Protein AF-A0A556U9X9-F1 (afdb_monomer_lite)

Sequence (145 aa):
MEIEKVDNFYRILAYADTIDLNNLSPVEFATLYLVKYKYQNSHTANNIQLPHDELSLELMLEYINLTEANSPVDQEFVKNNQDLINLLSENKEDSLTLALSMGIEIFDLMNLFWQLKKMGLFDIRYDFTSESLHVTPTSKLKTID

Structure (mmCIF, N/CA/C/O backbone):
data_AF-A0A556U9X9-F1
#
_entry.id   AF-A0A556U9X9-F1
#
loop_
_atom_site.group_PDB
_atom_site.id
_atom_site.type_symbol
_atom_site.label_atom_id
_atom_site.label_alt_id
_atom_site.label_comp_id
_atom_site.label_asym_id
_atom_site.label_entity_id
_atom_site.label_seq_id
_atom_site.pdbx_PDB_ins_code
_atom_site.Cartn_x
_atom_site.Cartn_y
_atom_site.Cartn_z
_atom_site.occupancy
_atom_site.B_iso_or_equiv
_atom_site.auth_seq_id
_atom_site.auth_comp_id
_atom_site.auth_asym_id
_atom_site.auth_atom_id
_atom_site.pdbx_PDB_model_num
ATOM 1 N N . MET A 1 1 ? 28.736 -13.356 -20.320 1.00 43.84 1 MET A N 1
ATOM 2 C CA . MET A 1 1 ? 28.059 -14.196 -19.307 1.00 43.84 1 MET A CA 1
ATOM 3 C C . MET A 1 1 ? 27.021 -13.428 -18.478 1.00 43.84 1 MET A C 1
ATOM 5 O O . MET A 1 1 ? 26.073 -14.049 -18.025 1.00 43.84 1 MET A O 1
ATOM 9 N N . GLU A 1 2 ? 27.131 -12.104 -18.298 1.00 42.75 2 GLU A N 1
ATOM 10 C CA . GLU A 1 2 ? 26.057 -11.298 -17.673 1.00 42.75 2 GLU A CA 1
ATOM 11 C C . GLU A 1 2 ? 24.931 -10.935 -18.653 1.00 42.75 2 GLU A C 1
ATOM 13 O O . GLU A 1 2 ? 23.761 -11.026 -18.297 1.00 42.75 2 GLU A O 1
ATOM 18 N N . ILE A 1 3 ? 25.271 -10.643 -19.914 1.00 39.44 3 ILE A N 1
ATOM 19 C CA . ILE A 1 3 ? 24.299 -10.306 -20.969 1.00 39.44 3 ILE A CA 1
ATOM 20 C C . ILE A 1 3 ? 23.288 -11.446 -21.207 1.00 39.44 3 ILE A C 1
ATOM 22 O O . ILE A 1 3 ? 22.097 -11.182 -21.256 1.00 39.44 3 ILE A O 1
ATOM 26 N N . GLU A 1 4 ? 23.713 -12.715 -21.242 1.00 36.66 4 GLU A N 1
ATOM 27 C CA . GLU A 1 4 ? 22.802 -13.868 -21.418 1.00 36.66 4 GLU A CA 1
ATOM 28 C C . GLU A 1 4 ? 21.865 -14.114 -20.222 1.00 36.66 4 GLU A C 1
ATOM 30 O O . GLU A 1 4 ? 20.753 -14.607 -20.400 1.00 36.66 4 GLU A O 1
ATOM 35 N N . LYS A 1 5 ? 22.283 -13.781 -18.992 1.00 39.06 5 LYS A N 1
ATOM 36 C CA . LYS A 1 5 ? 21.422 -13.906 -17.801 1.00 39.06 5 LYS A CA 1
ATOM 37 C C . LYS A 1 5 ? 20.327 -12.848 -17.800 1.00 39.06 5 LYS A C 1
ATOM 39 O O . LYS A 1 5 ? 19.180 -13.149 -17.490 1.00 39.06 5 LYS A O 1
ATOM 44 N N . VAL A 1 6 ? 20.702 -11.631 -18.177 1.00 45.44 6 VAL A N 1
ATOM 45 C CA . VAL A 1 6 ? 19.798 -10.497 -18.346 1.00 45.44 6 VAL A CA 1
ATOM 46 C C . VAL A 1 6 ? 18.796 -10.790 -19.469 1.00 45.44 6 VAL A C 1
ATOM 48 O O . VAL A 1 6 ? 17.596 -10.628 -19.277 1.00 45.44 6 VAL A O 1
ATOM 51 N N . ASP A 1 7 ? 19.259 -11.342 -20.590 1.00 42.28 7 ASP A N 1
ATOM 52 C CA . ASP A 1 7 ? 18.409 -11.707 -21.727 1.00 42.28 7 ASP A CA 1
ATOM 53 C C . ASP A 1 7 ? 17.438 -12.860 -21.398 1.00 42.28 7 ASP A C 1
ATOM 55 O O . ASP A 1 7 ? 16.262 -12.813 -21.756 1.00 42.28 7 ASP A O 1
ATOM 59 N N . ASN A 1 8 ? 17.869 -13.862 -20.619 1.00 46.97 8 ASN A N 1
ATOM 60 C CA . ASN A 1 8 ? 16.976 -14.920 -20.128 1.00 46.97 8 ASN A CA 1
ATOM 61 C C . ASN A 1 8 ? 15.946 -14.412 -19.106 1.00 46.97 8 ASN A C 1
ATOM 63 O O . ASN A 1 8 ? 14.793 -14.832 -19.161 1.00 46.97 8 ASN A O 1
ATOM 67 N N . PHE A 1 9 ? 16.321 -13.489 -18.215 1.00 50.16 9 PHE A N 1
ATOM 68 C CA . PHE A 1 9 ? 15.387 -12.838 -17.290 1.00 50.16 9 PHE A CA 1
ATOM 69 C C . PHE A 1 9 ? 14.308 -12.050 -18.053 1.00 50.16 9 PHE A C 1
ATOM 71 O O . PHE A 1 9 ? 13.119 -12.215 -17.795 1.00 50.16 9 PHE A O 1
ATOM 78 N N . TYR A 1 10 ? 14.698 -11.278 -19.071 1.00 49.00 10 TYR A N 1
ATOM 79 C CA . TYR A 1 10 ? 13.757 -10.527 -19.905 1.00 49.00 10 TYR A CA 1
ATOM 80 C C . TYR A 1 10 ? 12.891 -11.417 -20.804 1.00 49.00 10 TYR A C 1
ATOM 82 O O . TYR A 1 10 ? 11.712 -11.122 -20.988 1.00 49.00 10 TYR A O 1
ATOM 90 N N . ARG A 1 11 ? 13.418 -12.541 -21.310 1.00 48.84 11 ARG A N 1
ATOM 91 C CA . ARG A 1 11 ? 12.613 -13.541 -22.035 1.00 48.84 11 ARG A CA 1
ATOM 92 C C . ARG A 1 11 ? 11.564 -14.191 -21.138 1.00 48.84 11 ARG A C 1
ATOM 94 O O . ARG A 1 11 ? 10.449 -14.381 -21.603 1.00 48.84 11 ARG A O 1
ATOM 101 N N . ILE A 1 12 ? 11.876 -14.478 -19.871 1.00 52.50 12 ILE A N 1
ATOM 102 C CA . ILE A 1 12 ? 10.892 -14.978 -18.891 1.00 52.50 12 ILE A CA 1
ATOM 103 C C . ILE A 1 12 ? 9.777 -13.944 -18.666 1.00 52.50 12 ILE A C 1
ATOM 105 O O . ILE A 1 12 ? 8.610 -14.311 -18.590 1.00 52.50 12 ILE A O 1
ATOM 109 N N . LEU A 1 13 ? 10.107 -12.652 -18.651 1.00 51.75 13 LEU A N 1
ATOM 110 C CA . LEU A 1 13 ? 9.126 -11.573 -18.491 1.00 51.75 13 LEU A CA 1
ATOM 111 C C . LEU A 1 13 ? 8.347 -11.244 -19.768 1.00 51.75 13 LEU A C 1
ATOM 113 O O . LEU A 1 13 ? 7.226 -10.756 -19.691 1.00 51.75 13 LEU A O 1
ATOM 117 N N . ALA A 1 14 ? 8.868 -11.579 -20.947 1.00 51.12 14 ALA A N 1
ATOM 118 C CA . ALA A 1 14 ? 8.087 -11.585 -22.183 1.00 51.12 14 ALA A CA 1
ATOM 119 C C . ALA A 1 14 ? 7.036 -12.717 -22.217 1.00 51.12 14 ALA A C 1
ATOM 121 O O . ALA A 1 14 ? 6.069 -12.608 -22.962 1.00 51.12 14 ALA A O 1
ATOM 122 N N . TYR A 1 15 ? 7.168 -13.756 -21.377 1.00 48.31 15 TYR A N 1
ATOM 123 C CA . TYR A 1 15 ? 6.102 -14.733 -21.103 1.00 48.31 15 TYR A CA 1
ATOM 124 C C . TYR A 1 15 ? 5.102 -14.254 -20.028 1.00 48.31 15 TYR A C 1
ATOM 126 O O . TYR A 1 15 ? 4.227 -15.022 -19.635 1.00 48.31 15 TYR A O 1
ATOM 134 N N . ALA A 1 16 ? 5.172 -12.993 -19.569 1.00 51.62 16 ALA A N 1
ATOM 135 C CA . ALA A 1 16 ? 4.252 -12.427 -18.572 1.00 51.62 16 ALA A CA 1
ATOM 136 C C . ALA A 1 16 ? 2.768 -12.443 -18.976 1.00 51.62 16 ALA A C 1
ATOM 138 O O . ALA A 1 16 ? 1.922 -12.209 -18.121 1.00 51.62 16 ALA A O 1
ATOM 139 N N . ASP A 1 17 ? 2.430 -12.792 -20.220 1.00 53.00 17 ASP A N 1
ATOM 140 C CA . ASP A 1 17 ? 1.048 -13.085 -20.621 1.00 53.00 17 ASP A CA 1
ATOM 141 C C . ASP A 1 17 ? 0.432 -14.258 -19.822 1.00 53.00 17 ASP A C 1
ATOM 143 O O . ASP A 1 17 ? -0.782 -14.452 -19.847 1.00 53.00 17 ASP A O 1
ATOM 147 N N . THR A 1 18 ? 1.246 -15.030 -19.086 1.00 59.53 18 THR A N 1
ATOM 148 C CA . THR A 1 18 ? 0.790 -16.067 -18.145 1.00 59.53 18 THR A CA 1
ATOM 149 C C . THR A 1 18 ? 0.832 -15.647 -16.671 1.00 59.53 18 THR A C 1
ATOM 151 O O . THR A 1 18 ? 0.432 -16.438 -15.818 1.00 59.53 18 THR A O 1
ATOM 154 N N . ILE A 1 19 ? 1.362 -14.464 -16.340 1.00 67.31 19 ILE A N 1
ATOM 155 C CA . ILE A 1 19 ? 1.431 -13.972 -14.957 1.00 67.31 19 ILE A CA 1
ATOM 156 C C . ILE A 1 19 ? 0.109 -13.279 -14.638 1.00 67.31 19 ILE A C 1
ATOM 158 O O . ILE A 1 19 ? -0.261 -12.298 -15.280 1.00 67.31 19 ILE A O 1
ATOM 162 N N . ASP A 1 20 ? -0.598 -13.776 -13.625 1.00 72.75 20 ASP A N 1
ATOM 163 C CA . ASP A 1 20 ? -1.783 -13.099 -13.108 1.00 72.75 20 ASP A CA 1
ATOM 164 C C . ASP A 1 20 ? -1.364 -11.828 -12.369 1.00 72.75 20 ASP A C 1
ATOM 166 O O . ASP A 1 20 ? -0.889 -11.867 -11.230 1.00 72.75 20 ASP A O 1
ATOM 170 N N . LEU A 1 21 ? -1.541 -10.693 -13.045 1.00 69.19 21 LEU A N 1
ATOM 171 C CA . LEU A 1 21 ? -1.139 -9.390 -12.535 1.00 69.19 21 LEU A CA 1
ATOM 172 C C . LEU A 1 21 ? -1.839 -9.034 -11.221 1.00 69.19 21 LEU A C 1
ATOM 174 O O . LEU A 1 21 ? -1.261 -8.286 -10.450 1.00 69.19 21 LEU A O 1
ATOM 178 N N . ASN A 1 22 ? -3.013 -9.605 -10.925 1.00 70.56 22 ASN A N 1
ATOM 179 C CA . ASN A 1 22 ? -3.771 -9.321 -9.698 1.00 70.56 22 ASN A CA 1
ATOM 180 C C . ASN A 1 22 ? -3.158 -9.945 -8.433 1.00 70.56 22 ASN A C 1
ATOM 182 O O . ASN A 1 22 ? -3.603 -9.676 -7.313 1.00 70.56 22 ASN A O 1
ATOM 186 N N . ASN A 1 23 ? -2.168 -10.823 -8.599 1.00 78.62 23 ASN A N 1
ATOM 187 C CA . ASN A 1 23 ? -1.495 -11.506 -7.499 1.00 78.62 23 ASN A CA 1
ATOM 188 C C . ASN A 1 23 ? -0.078 -10.996 -7.233 1.00 78.62 23 ASN A C 1
ATOM 190 O O . ASN A 1 23 ? 0.589 -11.522 -6.346 1.00 78.62 23 ASN A O 1
ATOM 194 N N . LEU A 1 24 ? 0.353 -9.958 -7.945 1.00 83.12 24 LEU A N 1
ATOM 195 C CA . LEU A 1 24 ? 1.631 -9.302 -7.712 1.00 83.12 24 LEU A CA 1
ATOM 196 C C . LEU A 1 24 ? 1.511 -8.280 -6.586 1.00 83.12 24 LEU A C 1
ATOM 198 O O . LEU A 1 24 ? 0.514 -7.559 -6.501 1.00 83.12 24 LEU A O 1
ATOM 202 N N . SER A 1 25 ? 2.554 -8.172 -5.769 1.00 86.50 25 SER A N 1
ATOM 203 C CA . SER A 1 25 ? 2.754 -7.000 -4.921 1.00 86.50 25 SER A CA 1
ATOM 204 C C . SER A 1 25 ? 3.0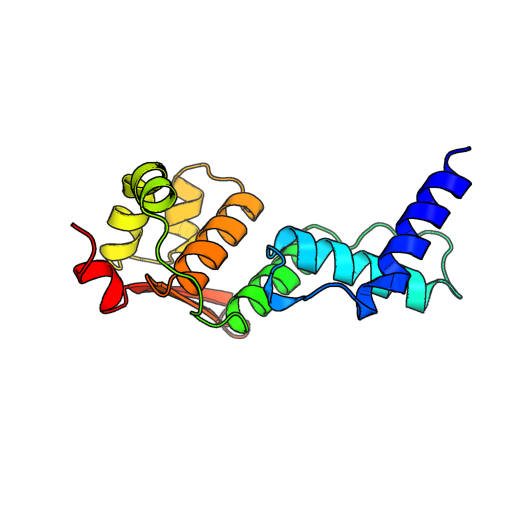23 -5.751 -5.778 1.00 86.50 25 SER A C 1
ATOM 206 O O . SER A 1 25 ? 3.484 -5.870 -6.919 1.00 86.50 25 SER A O 1
ATOM 208 N N . PRO A 1 26 ? 2.785 -4.537 -5.251 1.00 85.62 26 PRO A N 1
ATOM 209 C CA . PRO A 1 26 ? 3.106 -3.296 -5.951 1.00 85.62 26 PRO A CA 1
ATOM 210 C C . PRO A 1 26 ? 4.551 -3.239 -6.452 1.00 85.62 26 PRO A C 1
ATOM 212 O O . PRO A 1 26 ? 4.785 -2.844 -7.593 1.00 85.62 26 PRO A O 1
ATOM 215 N N . VAL A 1 27 ? 5.517 -3.679 -5.638 1.00 85.94 27 VAL A N 1
ATOM 216 C CA . VAL A 1 27 ? 6.940 -3.683 -6.014 1.00 85.94 27 VAL A CA 1
ATOM 217 C C . VAL A 1 27 ? 7.198 -4.616 -7.197 1.00 85.94 27 VAL A C 1
ATOM 219 O O . VAL A 1 27 ? 7.891 -4.243 -8.148 1.00 85.94 27 VAL A O 1
ATOM 222 N N . GLU A 1 28 ? 6.627 -5.822 -7.170 1.00 82.31 28 GLU A N 1
ATOM 223 C CA . GLU A 1 28 ? 6.742 -6.773 -8.277 1.00 82.31 28 GLU A CA 1
ATOM 224 C C . GLU A 1 28 ? 6.089 -6.216 -9.543 1.00 82.31 28 GLU A C 1
ATOM 226 O O . GLU A 1 28 ? 6.699 -6.258 -10.611 1.00 82.31 28 GLU A O 1
ATOM 231 N N . PHE A 1 29 ? 4.894 -5.629 -9.426 1.00 83.38 29 PHE A N 1
ATOM 232 C CA . PHE A 1 29 ? 4.204 -4.993 -10.544 1.00 83.38 29 PHE A CA 1
ATOM 233 C C . PHE A 1 29 ? 5.033 -3.857 -11.158 1.00 83.38 29 PHE A C 1
ATOM 235 O O . PHE A 1 29 ? 5.274 -3.861 -12.367 1.00 83.38 29 PHE A O 1
ATOM 242 N N . ALA A 1 30 ? 5.526 -2.918 -10.346 1.00 81.44 30 ALA A N 1
ATOM 243 C CA . ALA A 1 30 ? 6.329 -1.791 -10.818 1.00 81.44 30 ALA A CA 1
ATOM 244 C C . ALA A 1 30 ? 7.631 -2.267 -11.480 1.00 81.44 30 ALA A C 1
ATOM 246 O O . ALA A 1 30 ? 7.994 -1.795 -12.560 1.00 81.44 30 ALA A O 1
ATOM 247 N N . THR A 1 31 ? 8.291 -3.271 -10.895 1.00 79.06 31 THR A N 1
ATOM 248 C CA . THR A 1 31 ? 9.494 -3.887 -11.470 1.00 79.06 31 THR A CA 1
ATOM 249 C C . THR A 1 31 ? 9.196 -4.492 -12.841 1.00 79.06 31 THR A C 1
ATOM 251 O O . THR A 1 31 ? 9.896 -4.208 -13.814 1.00 79.06 31 THR A O 1
ATOM 254 N N . LEU A 1 32 ? 8.132 -5.292 -12.946 1.00 75.62 32 LEU A N 1
ATOM 255 C CA . LEU A 1 32 ? 7.710 -5.929 -14.194 1.00 75.62 32 LEU A CA 1
ATOM 256 C C . LEU A 1 32 ? 7.341 -4.906 -15.266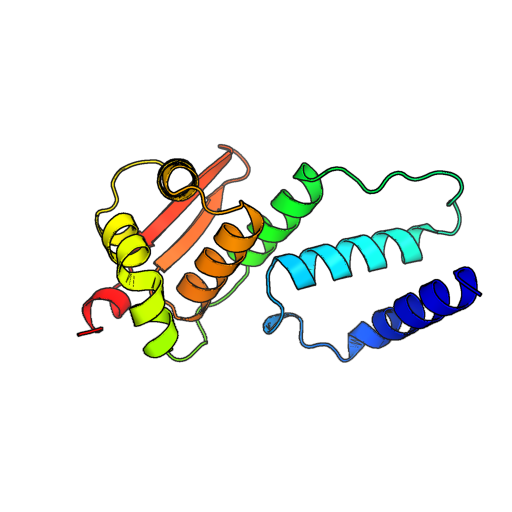 1.00 75.62 32 LEU A C 1
ATOM 258 O O . LEU A 1 32 ? 7.738 -5.053 -16.426 1.00 75.62 32 LEU A O 1
ATOM 262 N N . TYR A 1 33 ? 6.625 -3.854 -14.879 1.00 75.56 33 TYR A N 1
ATOM 263 C CA . TYR A 1 33 ? 6.241 -2.774 -15.774 1.00 75.56 33 TYR A CA 1
ATOM 264 C C . TYR A 1 33 ? 7.465 -2.038 -16.327 1.00 75.56 33 TYR A C 1
ATOM 266 O O . TYR A 1 33 ? 7.604 -1.915 -17.544 1.00 75.56 33 TYR A O 1
ATOM 274 N N . LEU A 1 34 ? 8.391 -1.602 -15.464 1.00 74.06 34 LEU A N 1
ATOM 275 C CA . LEU A 1 34 ? 9.606 -0.887 -15.875 1.00 74.06 34 LEU A CA 1
ATOM 276 C C . LEU A 1 34 ? 10.490 -1.744 -16.782 1.00 74.06 34 LEU A C 1
ATOM 278 O O . LEU A 1 34 ? 11.028 -1.262 -17.783 1.00 74.06 34 LEU A O 1
ATOM 282 N N . VAL A 1 35 ? 10.599 -3.035 -16.468 1.00 71.31 35 VAL A N 1
ATOM 283 C CA . VAL A 1 35 ? 11.279 -4.023 -17.302 1.00 71.31 35 VAL A CA 1
ATOM 284 C C . VAL A 1 35 ? 10.626 -4.114 -18.687 1.00 71.31 35 VAL A C 1
ATOM 286 O O . VAL A 1 35 ? 11.323 -3.988 -19.700 1.00 71.31 35 VAL A O 1
ATOM 289 N N . LYS A 1 36 ? 9.304 -4.312 -18.753 1.00 67.88 36 LYS A N 1
ATOM 290 C CA . LYS A 1 36 ? 8.565 -4.429 -20.018 1.00 67.88 36 LYS A CA 1
ATOM 291 C C . LYS A 1 36 ? 8.671 -3.149 -20.845 1.00 67.88 36 LYS A C 1
ATOM 293 O O . LYS A 1 36 ? 8.981 -3.226 -22.034 1.00 67.88 36 LYS A O 1
ATOM 298 N N . TYR A 1 37 ? 8.499 -1.988 -20.216 1.00 68.12 37 TYR A N 1
ATOM 299 C CA . TYR A 1 37 ? 8.655 -0.677 -20.842 1.00 68.12 37 TYR A CA 1
ATOM 300 C C . TYR A 1 37 ? 10.055 -0.504 -21.443 1.00 68.12 37 TYR A C 1
ATOM 302 O O . TYR A 1 37 ? 10.195 -0.098 -22.598 1.00 68.12 37 TYR A O 1
ATOM 310 N N . LYS A 1 38 ? 11.105 -0.871 -20.700 1.00 62.59 38 LYS A N 1
ATOM 311 C CA . LYS A 1 38 ? 12.490 -0.805 -21.179 1.00 62.59 38 LYS A CA 1
ATOM 312 C C . LYS A 1 38 ? 12.737 -1.737 -22.366 1.00 62.59 38 LYS A C 1
ATOM 314 O O . LYS A 1 38 ? 13.405 -1.333 -23.312 1.00 62.59 38 LYS A O 1
ATOM 319 N N . TYR A 1 39 ? 12.202 -2.960 -22.338 1.00 57.31 39 TYR A N 1
ATOM 320 C CA . TYR A 1 39 ? 12.389 -3.935 -23.417 1.00 57.31 39 TYR A CA 1
ATOM 321 C C . TYR A 1 39 ? 11.622 -3.550 -24.689 1.00 57.31 39 TYR A C 1
ATOM 323 O O . TYR A 1 39 ? 12.192 -3.570 -25.780 1.00 57.31 39 TYR A O 1
ATOM 331 N N . GLN A 1 40 ? 10.362 -3.128 -24.566 1.00 60.03 40 GLN A N 1
ATOM 332 C CA . GLN A 1 40 ? 9.541 -2.716 -25.710 1.00 60.03 40 GLN A CA 1
ATOM 333 C C . GLN A 1 40 ? 10.065 -1.435 -26.379 1.00 60.03 40 GLN A C 1
ATOM 335 O O . GLN A 1 40 ? 9.960 -1.300 -27.595 1.00 60.03 40 GLN A O 1
ATOM 340 N N . ASN A 1 41 ? 10.719 -0.549 -25.622 1.00 55.38 41 ASN A N 1
ATOM 341 C CA . ASN A 1 41 ? 11.375 0.647 -26.158 1.00 55.38 41 ASN A CA 1
ATOM 342 C C . ASN A 1 41 ? 12.864 0.434 -26.517 1.00 55.38 41 ASN A C 1
ATOM 344 O O . ASN A 1 41 ? 13.535 1.371 -26.938 1.00 55.38 41 ASN A O 1
ATOM 348 N N . SER A 1 42 ? 13.413 -0.782 -26.400 1.00 51.72 42 SER A N 1
ATOM 349 C CA . SER A 1 42 ? 14.859 -1.044 -26.551 1.00 51.72 42 SER A CA 1
ATOM 350 C C . SER A 1 42 ? 15.414 -0.978 -27.981 1.00 51.72 42 SER A C 1
ATOM 352 O O . SER A 1 42 ? 16.623 -1.106 -28.163 1.00 51.72 42 SER A O 1
ATOM 354 N N . HIS A 1 43 ? 14.597 -0.666 -28.995 1.00 49.56 43 HIS A N 1
ATOM 355 C CA . HIS A 1 43 ? 15.124 -0.277 -30.314 1.00 49.56 43 HIS A CA 1
ATOM 356 C C . HIS A 1 43 ? 15.848 1.092 -30.292 1.00 49.56 43 HIS A C 1
ATOM 358 O O . HIS A 1 43 ? 16.407 1.502 -31.307 1.00 49.56 43 HIS A O 1
ATOM 364 N N . THR A 1 44 ? 15.897 1.782 -29.145 1.00 50.72 44 THR A N 1
ATOM 365 C CA . THR A 1 44 ? 16.660 3.028 -28.927 1.00 50.72 44 THR A CA 1
ATOM 366 C C . THR A 1 44 ? 17.635 2.969 -27.738 1.00 50.72 44 THR A C 1
ATOM 368 O O . THR A 1 44 ? 18.165 3.997 -27.317 1.00 50.72 44 THR A O 1
ATOM 371 N N . ALA A 1 45 ? 17.926 1.788 -27.184 1.00 45.84 45 ALA A N 1
ATOM 372 C CA . ALA A 1 45 ? 18.667 1.666 -25.927 1.00 45.84 45 ALA A CA 1
ATOM 373 C C . ALA A 1 45 ? 20.198 1.755 -26.085 1.00 45.84 45 ALA A C 1
ATOM 375 O O . ALA A 1 45 ? 20.876 0.741 -26.207 1.00 45.84 45 ALA A O 1
ATOM 376 N N . ASN A 1 46 ? 20.758 2.959 -25.965 1.00 39.12 46 ASN A N 1
ATOM 377 C CA . ASN A 1 46 ? 22.126 3.155 -25.480 1.00 39.12 46 ASN A CA 1
ATOM 378 C C . ASN A 1 46 ? 22.098 4.257 -24.413 1.00 39.12 46 ASN A C 1
ATOM 380 O O . ASN A 1 46 ? 21.815 5.409 -24.720 1.00 39.12 46 ASN A O 1
ATOM 384 N N . ASN A 1 47 ? 22.398 3.873 -23.170 1.00 45.66 47 ASN A N 1
ATOM 385 C CA . ASN A 1 47 ? 22.421 4.693 -21.951 1.00 45.66 47 ASN A CA 1
ATOM 386 C C . ASN A 1 47 ? 21.055 5.169 -21.448 1.00 45.66 47 ASN A C 1
ATOM 388 O O . ASN A 1 47 ? 20.651 6.308 -21.654 1.00 45.66 47 ASN A O 1
ATOM 392 N N . ILE A 1 48 ? 20.376 4.298 -20.702 1.00 41.84 48 ILE A N 1
ATOM 393 C CA . ILE A 1 48 ? 19.201 4.675 -19.916 1.00 41.84 48 ILE A CA 1
ATOM 394 C C . ILE A 1 48 ? 19.460 4.254 -18.467 1.00 41.84 48 ILE A C 1
ATOM 396 O O . ILE A 1 48 ? 19.485 3.059 -18.155 1.00 41.84 48 ILE A O 1
ATOM 400 N N . GLN A 1 49 ? 19.691 5.248 -17.605 1.00 43.59 49 GLN A N 1
ATOM 401 C CA . GLN A 1 49 ? 19.514 5.125 -16.158 1.00 43.59 49 GLN A CA 1
ATOM 402 C C . GLN A 1 49 ? 18.054 4.742 -15.900 1.00 43.59 49 GLN A C 1
ATOM 404 O O . GLN A 1 49 ? 17.157 5.314 -16.518 1.00 43.59 49 GLN A O 1
ATOM 409 N N . LEU A 1 50 ? 17.822 3.746 -15.037 1.00 45.50 50 LEU A N 1
ATOM 410 C CA . LEU A 1 50 ? 16.478 3.446 -14.539 1.00 45.50 50 LEU A CA 1
ATOM 411 C C . LEU A 1 50 ? 15.848 4.766 -14.068 1.00 45.50 50 LEU A C 1
ATOM 413 O O . LEU A 1 50 ? 16.526 5.499 -13.344 1.00 45.50 50 LEU A O 1
ATOM 417 N N . PRO A 1 51 ? 14.617 5.102 -14.494 1.00 41.03 51 PRO A N 1
ATOM 418 C CA . PRO A 1 51 ? 13.911 6.221 -13.902 1.00 41.03 51 PRO A CA 1
ATOM 419 C C . PRO A 1 51 ? 13.892 6.002 -12.392 1.00 41.03 51 PRO A C 1
ATOM 421 O O . PRO A 1 51 ? 13.573 4.910 -11.920 1.00 41.03 51 PRO A O 1
ATOM 424 N N . HIS A 1 52 ? 14.356 7.034 -11.702 1.00 53.59 52 HIS A N 1
ATOM 425 C CA . HIS A 1 52 ? 14.545 7.120 -10.267 1.00 53.59 52 HIS A CA 1
ATOM 426 C C . HIS A 1 52 ? 13.268 6.750 -9.491 1.00 53.59 52 HIS A C 1
ATOM 428 O O . HIS A 1 52 ? 12.173 6.711 -10.053 1.00 53.59 52 HIS A O 1
ATOM 434 N N . ASP A 1 53 ? 13.437 6.484 -8.196 1.00 60.09 53 ASP A N 1
ATOM 435 C CA . ASP A 1 53 ? 12.461 5.932 -7.243 1.00 60.09 53 ASP A CA 1
ATOM 436 C C . ASP A 1 53 ? 11.035 6.524 -7.318 1.00 60.09 53 ASP A C 1
ATOM 438 O O . ASP A 1 53 ? 10.071 5.819 -7.028 1.00 60.09 53 ASP A O 1
ATOM 442 N N . GLU A 1 54 ? 10.885 7.768 -7.785 1.00 65.31 54 GLU A N 1
ATOM 443 C CA . GLU A 1 54 ? 9.606 8.459 -8.011 1.00 65.31 54 GLU A CA 1
ATOM 444 C C . GLU A 1 54 ? 8.686 7.738 -9.013 1.00 65.31 54 GLU A C 1
ATOM 446 O O . GLU A 1 54 ? 7.548 7.430 -8.668 1.00 65.31 54 GLU A O 1
ATOM 451 N N . LEU A 1 55 ? 9.166 7.367 -10.211 1.00 75.25 55 LEU A N 1
ATOM 452 C CA . LEU A 1 55 ? 8.319 6.665 -11.195 1.00 75.25 55 LEU A CA 1
ATOM 453 C C . LEU A 1 55 ? 7.903 5.279 -10.683 1.00 75.25 55 LEU A C 1
ATOM 455 O O . LEU A 1 55 ? 6.790 4.816 -10.929 1.00 75.25 55 LEU A O 1
ATOM 459 N N . SER A 1 56 ? 8.808 4.601 -9.973 1.00 79.88 56 SER A N 1
ATOM 460 C CA . SER A 1 56 ? 8.506 3.304 -9.360 1.00 79.88 56 SER A CA 1
ATOM 461 C C . SER A 1 56 ? 7.389 3.453 -8.327 1.00 79.88 56 SER A C 1
ATOM 463 O O . SER A 1 56 ? 6.459 2.648 -8.306 1.00 79.88 56 SER A O 1
ATOM 465 N N . LEU A 1 57 ? 7.459 4.499 -7.502 1.00 81.38 57 LEU A N 1
ATOM 466 C CA . LEU A 1 57 ? 6.463 4.801 -6.483 1.00 81.38 57 LEU A CA 1
ATOM 467 C C . LEU A 1 57 ? 5.100 5.167 -7.082 1.00 81.38 57 LEU A C 1
ATOM 469 O O . LEU A 1 57 ? 4.091 4.627 -6.635 1.00 81.38 57 LEU A O 1
ATOM 473 N N . GLU A 1 58 ? 5.057 6.004 -8.119 1.00 83.38 58 GLU A N 1
ATOM 474 C CA . GLU A 1 58 ? 3.815 6.343 -8.829 1.00 83.38 58 GLU A CA 1
ATOM 475 C C . GLU A 1 58 ? 3.119 5.093 -9.385 1.00 83.38 58 GLU A C 1
ATOM 477 O O . GLU A 1 58 ? 1.916 4.914 -9.198 1.00 83.38 58 GLU A O 1
ATOM 482 N N . LEU A 1 59 ? 3.880 4.179 -10.000 1.00 84.69 59 LEU A N 1
ATOM 483 C CA . LEU A 1 59 ? 3.346 2.909 -10.505 1.00 84.69 59 LEU A CA 1
ATOM 484 C C . LEU A 1 59 ? 2.788 2.027 -9.383 1.00 84.69 59 LEU A C 1
ATOM 486 O O . LEU A 1 59 ? 1.750 1.390 -9.561 1.00 84.69 59 LEU A O 1
ATOM 490 N N . MET A 1 60 ? 3.462 1.984 -8.231 1.00 88.06 60 MET A N 1
ATOM 491 C CA . MET A 1 60 ? 2.983 1.248 -7.060 1.00 88.06 60 MET A CA 1
ATOM 492 C C . MET A 1 60 ? 1.677 1.830 -6.520 1.00 88.06 60 MET A C 1
ATOM 494 O O . MET A 1 60 ? 0.743 1.078 -6.249 1.00 88.06 60 MET A O 1
ATOM 498 N N . LEU A 1 61 ? 1.597 3.154 -6.389 1.00 85.88 61 LEU A N 1
ATOM 499 C CA . LEU A 1 61 ? 0.408 3.856 -5.903 1.00 85.88 61 LEU A CA 1
ATOM 500 C C . LEU A 1 61 ? -0.780 3.678 -6.853 1.00 85.88 61 LEU A C 1
ATOM 502 O O . LEU A 1 61 ? -1.889 3.389 -6.402 1.00 85.88 61 LEU A O 1
ATOM 506 N N . GLU A 1 62 ? -0.546 3.760 -8.163 1.00 87.12 62 GLU A N 1
ATOM 507 C CA . GLU A 1 62 ? -1.582 3.522 -9.170 1.00 87.12 62 GLU A CA 1
ATOM 508 C C . GLU A 1 62 ? -2.066 2.066 -9.135 1.00 87.12 62 GLU A C 1
ATOM 510 O O . GLU A 1 62 ? -3.266 1.788 -9.156 1.00 87.12 62 GLU A O 1
ATOM 515 N N . TYR A 1 63 ? -1.150 1.109 -8.984 1.00 88.25 63 TYR A N 1
ATOM 516 C CA . TYR A 1 63 ? -1.524 -0.294 -8.835 1.00 88.25 63 TYR A CA 1
ATOM 517 C C . TYR A 1 63 ? -2.336 -0.552 -7.552 1.00 88.25 63 TYR A C 1
ATOM 519 O O . TYR A 1 63 ? -3.333 -1.283 -7.574 1.00 88.25 63 TYR A O 1
ATOM 527 N N . ILE A 1 64 ? -1.982 0.096 -6.437 1.00 89.75 64 ILE A N 1
ATOM 528 C CA . ILE A 1 64 ? -2.779 0.053 -5.204 1.00 89.75 64 ILE A CA 1
ATOM 529 C C . ILE A 1 64 ? -4.167 0.653 -5.440 1.00 89.75 64 ILE A C 1
ATOM 531 O O . ILE A 1 64 ? -5.151 0.051 -5.007 1.00 89.75 64 ILE A O 1
ATOM 535 N N . ASN A 1 65 ? -4.289 1.783 -6.146 1.00 86.19 65 ASN A N 1
ATOM 536 C CA . ASN A 1 65 ? -5.581 2.389 -6.493 1.00 86.19 65 ASN A CA 1
ATOM 537 C C . ASN A 1 65 ? -6.512 1.404 -7.206 1.00 86.19 65 ASN A C 1
ATOM 539 O O . ASN A 1 65 ? -7.681 1.297 -6.827 1.00 86.19 65 ASN A O 1
ATOM 543 N N . LEU A 1 66 ? -5.972 0.650 -8.164 1.00 86.75 66 LEU A N 1
ATOM 544 C CA . LEU A 1 66 ? -6.706 -0.316 -8.985 1.00 86.75 66 LEU A CA 1
ATOM 545 C C . LEU A 1 66 ? -6.979 -1.656 -8.284 1.00 86.75 66 LEU A C 1
ATOM 547 O O . LEU A 1 66 ? -7.850 -2.404 -8.718 1.00 86.75 66 LEU A O 1
ATOM 551 N N . THR A 1 67 ? -6.251 -1.974 -7.212 1.00 87.06 67 THR A N 1
ATOM 552 C CA . THR A 1 67 ? -6.410 -3.243 -6.489 1.00 87.06 67 THR A CA 1
ATOM 553 C C . THR A 1 67 ? -7.788 -3.342 -5.834 1.00 87.06 67 THR A C 1
ATOM 555 O O . THR A 1 67 ? -8.196 -2.458 -5.079 1.00 87.06 67 THR A O 1
ATOM 558 N N . GLU A 1 68 ? -8.476 -4.463 -6.045 1.00 88.19 68 GLU A N 1
ATOM 559 C CA . GLU A 1 68 ? -9.755 -4.767 -5.402 1.00 88.19 68 GLU A CA 1
ATOM 560 C C . GLU A 1 68 ? -9.591 -5.613 -4.130 1.00 88.19 68 GLU A C 1
ATOM 562 O O . GLU A 1 68 ? -8.687 -6.441 -4.000 1.00 88.19 68 GLU A O 1
ATOM 567 N N . ALA A 1 69 ? -10.516 -5.435 -3.186 1.00 90.69 69 ALA A N 1
ATOM 568 C CA . ALA A 1 69 ? -10.563 -6.208 -1.951 1.00 90.69 69 ALA A CA 1
ATOM 569 C C . ALA A 1 69 ? -11.170 -7.603 -2.190 1.00 90.69 69 ALA A C 1
ATOM 571 O O . ALA A 1 69 ? -12.384 -7.786 -2.080 1.00 90.69 69 ALA A O 1
ATOM 572 N N . ASN A 1 70 ? -10.335 -8.592 -2.512 1.00 89.31 70 ASN A N 1
ATOM 573 C CA . ASN A 1 70 ? -10.768 -9.961 -2.822 1.00 89.31 70 ASN A CA 1
ATOM 574 C C . ASN A 1 70 ? -10.041 -11.063 -2.026 1.00 89.31 70 ASN A C 1
ATOM 576 O O . ASN A 1 70 ? -10.357 -12.242 -2.195 1.00 89.31 70 ASN A O 1
ATOM 580 N N . SER A 1 71 ? -9.111 -10.703 -1.137 1.00 90.81 71 SER A N 1
ATOM 581 C CA . SER A 1 71 ? -8.387 -11.672 -0.314 1.00 90.81 71 SER A CA 1
ATOM 582 C C . SER A 1 71 ? -9.116 -12.006 0.992 1.00 90.81 71 SER A C 1
ATOM 584 O O . SER A 1 71 ? -9.729 -11.130 1.624 1.00 90.81 71 SER A O 1
ATOM 586 N N . PRO A 1 72 ? -9.007 -13.265 1.464 1.00 92.00 72 PRO A N 1
ATOM 587 C CA . PRO A 1 72 ? -9.338 -13.594 2.844 1.00 92.00 72 PRO A CA 1
ATOM 588 C C . PRO A 1 72 ? -8.421 -12.825 3.802 1.00 92.00 72 PRO A C 1
ATOM 590 O O . PRO A 1 72 ? -7.302 -12.463 3.447 1.00 92.00 72 PRO A O 1
ATOM 593 N N . VAL A 1 73 ? -8.905 -12.576 5.019 1.00 93.38 73 VAL A N 1
ATOM 594 C CA . VAL A 1 73 ? -8.088 -11.947 6.065 1.00 93.38 73 VAL A CA 1
ATOM 595 C C . VAL A 1 73 ? -7.060 -12.956 6.559 1.00 93.38 73 VAL A C 1
ATOM 597 O O . VAL A 1 73 ? -7.429 -14.051 6.984 1.00 93.38 73 VAL A O 1
ATOM 600 N N . ASP A 1 74 ? -5.792 -12.566 6.529 1.00 93.75 74 ASP A N 1
ATOM 601 C CA . ASP A 1 74 ? -4.697 -13.313 7.132 1.00 93.75 74 ASP A CA 1
ATOM 602 C C . ASP A 1 74 ? -4.504 -12.846 8.582 1.00 93.75 74 ASP A C 1
ATOM 604 O O . ASP A 1 74 ? -4.041 -11.736 8.848 1.00 93.75 74 ASP A O 1
ATOM 608 N N . GLN A 1 75 ? -4.894 -13.698 9.530 1.00 92.75 75 GLN A N 1
ATOM 609 C CA . GLN A 1 75 ? -4.826 -13.395 10.961 1.00 92.75 75 GLN A CA 1
ATOM 610 C C . GLN A 1 75 ? -3.385 -13.274 11.470 1.00 92.75 75 GLN A C 1
ATOM 612 O O . GLN A 1 75 ? -3.115 -12.494 12.383 1.00 92.75 75 GLN A O 1
ATOM 617 N N . GLU A 1 76 ? -2.446 -14.026 10.891 1.00 94.81 76 GLU A N 1
ATOM 618 C CA . GLU A 1 76 ? -1.038 -13.944 11.271 1.00 94.81 76 GLU A CA 1
ATOM 619 C C . GLU A 1 76 ? -0.440 -12.623 10.788 1.00 94.81 76 GLU A C 1
ATOM 621 O O . GLU A 1 76 ? 0.219 -11.923 11.560 1.00 94.81 76 GLU A O 1
ATOM 626 N N . PHE A 1 77 ? -0.750 -12.226 9.550 1.00 93.62 77 PHE A N 1
ATOM 627 C CA . PHE A 1 77 ? -0.366 -10.917 9.031 1.00 93.62 77 PHE A CA 1
ATOM 628 C C . PHE A 1 77 ? -0.932 -9.778 9.884 1.00 93.62 77 PHE A C 1
ATOM 630 O O . PHE A 1 77 ? -0.189 -8.861 10.236 1.00 93.62 77 PHE A O 1
ATOM 637 N N . VAL A 1 78 ? -2.222 -9.832 10.236 1.00 93.38 78 VAL A N 1
ATOM 638 C CA . VAL A 1 78 ? -2.856 -8.807 11.080 1.00 93.38 78 VAL A CA 1
ATOM 639 C C . VAL A 1 78 ? -2.144 -8.710 12.423 1.00 93.38 78 VAL A C 1
ATOM 641 O O . VAL A 1 78 ? -1.721 -7.624 12.810 1.00 93.38 78 VAL A O 1
ATOM 644 N N . LYS A 1 79 ? -1.920 -9.846 13.090 1.00 92.62 79 LYS A N 1
ATOM 645 C CA . LYS A 1 79 ? -1.222 -9.893 14.377 1.00 92.62 79 LYS A CA 1
ATOM 646 C C . LYS A 1 79 ? 0.185 -9.297 14.298 1.00 92.62 79 LYS A C 1
ATOM 648 O O . LYS A 1 79 ? 0.585 -8.560 15.196 1.00 92.62 79 LYS A O 1
ATOM 653 N N . ASN A 1 80 ? 0.928 -9.596 13.235 1.00 92.81 80 ASN A N 1
ATOM 654 C CA . ASN A 1 80 ? 2.292 -9.097 13.046 1.00 92.81 80 ASN A CA 1
ATOM 655 C C . ASN A 1 80 ? 2.347 -7.590 12.746 1.00 92.81 80 ASN A C 1
ATOM 657 O O . ASN A 1 80 ? 3.390 -6.975 12.940 1.00 92.81 80 ASN A O 1
ATOM 661 N N . ASN A 1 81 ? 1.235 -6.995 12.303 1.00 91.00 81 ASN A N 1
ATOM 662 C CA . ASN A 1 81 ? 1.135 -5.583 11.926 1.00 91.00 81 ASN A CA 1
ATOM 663 C C . ASN A 1 81 ? 0.116 -4.809 12.784 1.00 91.00 81 ASN A C 1
ATOM 665 O O . ASN A 1 81 ? -0.358 -3.746 12.379 1.00 91.00 81 ASN A O 1
ATOM 669 N N . GLN A 1 82 ? -0.230 -5.329 13.967 1.00 89.44 82 GLN A N 1
ATOM 670 C CA . GLN A 1 82 ? -1.322 -4.807 14.790 1.00 89.44 82 GLN A CA 1
ATOM 671 C C . GLN A 1 82 ? -1.118 -3.339 15.185 1.00 89.44 82 GLN A C 1
ATOM 673 O O . GLN A 1 82 ? -2.074 -2.568 15.169 1.00 89.44 82 GLN A O 1
ATOM 678 N N . ASP A 1 83 ? 0.114 -2.936 15.500 1.00 86.56 83 ASP A N 1
ATOM 679 C CA . ASP A 1 83 ? 0.420 -1.560 15.904 1.00 86.56 83 ASP A CA 1
ATOM 680 C C . ASP A 1 83 ? 0.125 -0.561 14.780 1.00 86.56 83 ASP A C 1
ATOM 682 O O . ASP A 1 83 ? -0.543 0.447 15.007 1.00 86.56 83 ASP A O 1
ATOM 686 N N . LEU A 1 84 ? 0.550 -0.875 13.551 1.00 86.06 84 LEU A N 1
ATOM 687 C CA . LEU A 1 84 ? 0.258 -0.060 12.373 1.00 86.06 84 LEU A CA 1
ATOM 688 C C . LEU A 1 84 ? -1.247 -0.038 12.083 1.00 86.06 84 LEU A C 1
ATOM 690 O O . LEU A 1 84 ? -1.810 1.018 11.817 1.00 86.06 84 LEU A O 1
ATOM 694 N N . ILE A 1 85 ? -1.916 -1.188 12.159 1.00 89.88 85 ILE A N 1
ATOM 695 C CA . ILE A 1 85 ? -3.363 -1.286 11.927 1.00 89.88 85 ILE A CA 1
ATOM 696 C C . ILE A 1 85 ? -4.137 -0.433 12.936 1.00 89.88 85 ILE A C 1
ATOM 698 O O . ILE A 1 85 ? -5.021 0.328 12.542 1.00 89.88 85 ILE A O 1
ATOM 702 N N . ASN A 1 86 ? -3.789 -0.521 14.220 1.00 87.31 86 ASN A N 1
ATOM 703 C CA . ASN A 1 86 ? -4.390 0.292 15.273 1.00 87.31 86 ASN A CA 1
ATOM 704 C C . ASN A 1 86 ? -4.174 1.777 14.988 1.00 87.31 86 ASN A C 1
ATOM 706 O O . ASN A 1 86 ? -5.131 2.549 14.999 1.00 87.31 86 ASN A O 1
ATOM 710 N N . LEU A 1 87 ? -2.943 2.157 14.652 1.00 84.44 87 LEU A N 1
ATOM 711 C CA . LEU A 1 87 ? -2.573 3.530 14.339 1.00 84.44 87 LEU A CA 1
ATOM 712 C C . LEU A 1 87 ? -3.382 4.091 13.152 1.00 84.44 87 LEU A C 1
ATOM 714 O O . LEU A 1 87 ? -3.975 5.163 13.258 1.00 84.44 87 LEU A O 1
ATOM 718 N N . LEU A 1 88 ? -3.482 3.340 12.051 1.00 84.31 88 LEU A N 1
ATOM 719 C CA . LEU A 1 88 ? -4.268 3.717 10.869 1.00 84.31 88 LEU A CA 1
ATOM 720 C C . LEU A 1 88 ? -5.778 3.765 11.160 1.00 84.31 88 LEU A C 1
ATOM 722 O O . LEU A 1 88 ? -6.502 4.569 10.574 1.00 84.31 88 LEU A O 1
ATOM 726 N N . SER A 1 89 ? -6.274 2.925 12.075 1.00 85.31 89 SER A N 1
ATOM 727 C CA . SER A 1 89 ? -7.696 2.882 12.441 1.00 85.31 89 SER A CA 1
ATOM 728 C C . SER A 1 89 ? -8.184 4.149 13.148 1.00 85.31 89 SER A C 1
ATOM 730 O O . SER A 1 89 ? -9.372 4.472 13.077 1.00 85.31 89 SER A O 1
ATOM 732 N N . GLU A 1 90 ? -7.279 4.892 13.791 1.00 80.00 90 GLU A N 1
ATOM 733 C CA . GLU A 1 90 ? -7.619 6.129 14.491 1.00 80.00 90 GLU A CA 1
ATOM 734 C C . GLU A 1 90 ? -7.937 7.294 13.541 1.00 80.00 90 GLU A C 1
ATOM 736 O O . GLU A 1 90 ? -8.496 8.292 13.997 1.00 80.00 90 GLU A O 1
ATOM 741 N N . ASN A 1 91 ? -7.653 7.155 12.236 1.00 66.12 91 ASN A N 1
ATOM 742 C CA . ASN A 1 91 ? -7.969 8.132 11.187 1.00 66.12 91 ASN A CA 1
ATOM 743 C C . ASN A 1 91 ? -7.476 9.559 11.518 1.00 66.12 91 ASN A C 1
ATOM 745 O O . ASN A 1 91 ? -8.222 10.536 11.411 1.00 66.12 91 ASN A O 1
ATOM 749 N N . LYS A 1 92 ? -6.226 9.672 11.986 1.00 58.03 92 LYS A N 1
ATOM 750 C CA . LYS A 1 92 ? -5.573 10.946 12.321 1.00 58.03 92 LYS A CA 1
ATOM 751 C C . LYS A 1 92 ? -4.416 11.194 11.340 1.00 58.03 92 LYS A C 1
ATOM 753 O O . LYS A 1 92 ? -3.449 10.446 11.364 1.00 58.03 92 LYS A O 1
ATOM 758 N N . GLU A 1 93 ? -4.533 12.253 10.532 1.00 57.81 93 GLU A N 1
ATOM 759 C CA . GLU A 1 93 ? -3.521 12.785 9.585 1.00 57.81 93 GLU A CA 1
ATOM 760 C C . GLU A 1 93 ? -3.111 11.900 8.385 1.00 57.81 93 GLU A C 1
ATOM 762 O O . GLU A 1 93 ? -3.477 10.726 8.293 1.00 57.81 93 GLU A O 1
ATOM 767 N N . ASP A 1 94 ? -2.392 12.519 7.428 1.00 65.00 94 ASP A N 1
ATOM 768 C CA . ASP A 1 94 ? -1.852 11.909 6.203 1.00 65.00 94 ASP A CA 1
ATOM 769 C C . ASP A 1 94 ? -1.194 10.567 6.523 1.00 65.00 94 ASP A C 1
ATOM 771 O O . ASP A 1 94 ? -0.105 10.489 7.095 1.00 65.00 94 ASP A O 1
ATOM 775 N N . SER A 1 95 ? -1.863 9.482 6.146 1.00 64.88 95 SER A N 1
ATOM 776 C CA . SER A 1 95 ? -1.512 8.129 6.585 1.00 64.88 95 SER A CA 1
ATOM 777 C C . SER A 1 95 ? -0.131 7.687 6.097 1.00 64.88 95 SER A C 1
ATOM 779 O O . SER A 1 95 ? 0.504 6.834 6.713 1.00 64.88 95 SER A O 1
ATOM 781 N N . LEU A 1 96 ? 0.356 8.310 5.019 1.00 65.19 96 LEU A N 1
ATOM 782 C CA . LEU A 1 96 ? 1.719 8.163 4.524 1.00 65.19 96 LEU A CA 1
ATOM 783 C C . LEU A 1 96 ? 2.739 8.791 5.484 1.00 65.19 96 LEU A C 1
ATOM 785 O O . LEU A 1 96 ? 3.703 8.137 5.860 1.00 65.19 96 LEU A O 1
ATOM 789 N N . THR A 1 97 ? 2.502 10.026 5.931 1.00 67.38 97 THR A N 1
ATOM 790 C CA . THR A 1 97 ? 3.349 10.740 6.900 1.00 67.38 97 THR A CA 1
ATOM 791 C C . THR A 1 97 ? 3.391 10.004 8.238 1.00 67.38 97 THR A C 1
ATOM 793 O O . THR A 1 97 ? 4.459 9.821 8.826 1.00 67.38 97 THR A O 1
ATOM 796 N N . LEU A 1 98 ? 2.235 9.514 8.686 1.00 67.25 98 LEU A N 1
ATOM 797 C CA . LEU A 1 98 ? 2.092 8.736 9.911 1.00 67.25 98 LEU A CA 1
ATOM 798 C C . LEU A 1 98 ? 2.873 7.413 9.834 1.00 67.25 98 LEU A C 1
ATOM 800 O O . LEU A 1 98 ? 3.636 7.090 10.743 1.00 67.25 98 LEU A O 1
ATOM 804 N N . ALA A 1 99 ? 2.747 6.667 8.737 1.00 65.69 99 ALA A N 1
ATOM 805 C CA . ALA A 1 99 ? 3.417 5.379 8.592 1.00 65.69 99 ALA A CA 1
ATOM 806 C C . ALA A 1 99 ? 4.923 5.502 8.292 1.00 65.69 99 ALA A C 1
ATOM 808 O O . ALA A 1 99 ? 5.712 4.700 8.789 1.00 65.69 99 ALA A O 1
ATOM 809 N N . LEU A 1 100 ? 5.353 6.546 7.575 1.00 67.06 100 LEU A N 1
ATOM 810 C CA . LEU A 1 100 ? 6.775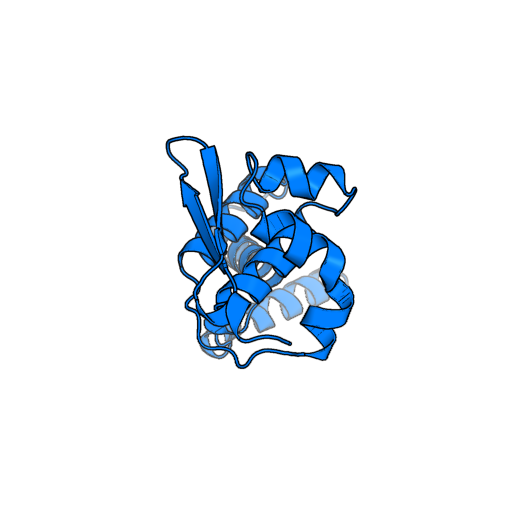 6.868 7.410 1.00 67.06 100 LEU A CA 1
ATOM 811 C C . LEU A 1 100 ? 7.437 7.239 8.746 1.00 67.06 100 LEU A C 1
ATOM 813 O O . LEU A 1 100 ? 8.607 6.923 8.961 1.00 67.06 100 LEU A O 1
ATOM 817 N N . SER A 1 101 ? 6.693 7.840 9.682 1.00 67.75 101 SER A N 1
ATOM 818 C CA . SER A 1 101 ? 7.217 8.161 11.018 1.00 67.75 101 SER A CA 1
ATOM 819 C C . SER A 1 101 ? 7.568 6.922 11.859 1.00 67.75 101 SER A C 1
ATOM 821 O O . SER A 1 101 ? 8.353 7.026 12.801 1.00 67.75 101 SER A O 1
ATOM 823 N N . MET A 1 102 ? 7.056 5.740 11.486 1.00 71.12 102 MET A N 1
ATOM 824 C CA . MET A 1 102 ? 7.400 4.455 12.108 1.00 71.12 102 MET A CA 1
ATOM 825 C C . MET A 1 102 ? 8.731 3.868 11.606 1.00 71.12 102 MET A C 1
ATOM 827 O O . MET A 1 102 ? 9.127 2.796 12.058 1.00 71.12 102 MET A O 1
ATOM 831 N N . GLY A 1 103 ? 9.432 4.544 10.685 1.00 64.62 103 GLY A N 1
ATOM 832 C CA . GLY A 1 103 ? 10.715 4.082 10.145 1.00 64.62 103 GLY A CA 1
ATOM 833 C C . GLY A 1 103 ? 10.602 2.916 9.157 1.00 64.62 103 GLY A C 1
ATOM 834 O O . GLY A 1 103 ? 11.597 2.243 8.902 1.00 64.62 103 GLY A O 1
ATOM 835 N N . ILE A 1 104 ? 9.403 2.668 8.622 1.00 73.25 104 ILE A N 1
ATOM 836 C CA . ILE A 1 104 ? 9.156 1.657 7.590 1.00 73.25 104 ILE A CA 1
ATOM 837 C C . ILE A 1 104 ? 9.657 2.203 6.249 1.00 73.25 104 ILE A C 1
ATOM 839 O O . ILE A 1 104 ? 9.351 3.343 5.887 1.00 73.25 104 ILE A O 1
ATOM 843 N N . GLU A 1 105 ? 10.413 1.399 5.500 1.00 82.88 105 GLU A N 1
ATOM 844 C CA . GLU A 1 105 ? 10.830 1.768 4.147 1.00 82.88 105 GLU A CA 1
ATOM 845 C C . GLU A 1 105 ? 9.607 1.941 3.234 1.00 82.88 105 GLU A C 1
ATOM 847 O O . GLU A 1 105 ? 8.635 1.190 3.309 1.00 82.88 105 GLU A O 1
ATOM 852 N N . ILE A 1 106 ? 9.645 2.933 2.341 1.00 81.69 106 ILE A N 1
ATOM 853 C CA . ILE A 1 106 ? 8.483 3.321 1.528 1.00 81.69 106 ILE A CA 1
ATOM 854 C C . ILE A 1 106 ? 7.907 2.153 0.707 1.00 81.69 106 ILE A C 1
ATOM 856 O O . ILE A 1 106 ? 6.692 2.032 0.580 1.00 81.69 106 ILE A O 1
ATOM 860 N N . PHE A 1 107 ? 8.751 1.255 0.193 1.00 83.81 107 PHE A N 1
ATOM 861 C CA . PHE A 1 107 ? 8.309 0.104 -0.602 1.00 83.81 107 PHE A CA 1
ATOM 862 C C . PHE A 1 107 ? 7.644 -0.980 0.248 1.00 83.81 107 PHE A C 1
ATOM 864 O O . PHE A 1 107 ? 6.615 -1.530 -0.152 1.00 83.81 107 PHE A O 1
ATOM 871 N N . ASP A 1 108 ? 8.169 -1.234 1.447 1.00 85.38 108 ASP A N 1
ATOM 872 C CA . ASP A 1 108 ? 7.528 -2.128 2.410 1.00 85.38 108 ASP A CA 1
ATOM 873 C C . ASP A 1 108 ? 6.176 -1.565 2.839 1.00 85.38 108 ASP A C 1
ATOM 875 O O . ASP A 1 108 ? 5.183 -2.291 2.893 1.00 85.38 108 ASP A O 1
ATOM 879 N N . LEU A 1 109 ? 6.099 -0.249 3.040 1.00 86.69 109 LEU A N 1
ATOM 880 C CA . LEU A 1 109 ? 4.850 0.422 3.356 1.00 86.69 109 LEU A CA 1
ATOM 881 C C . LEU A 1 109 ? 3.810 0.285 2.232 1.00 86.69 109 LEU A C 1
ATOM 883 O O . LEU A 1 109 ? 2.647 -0.011 2.513 1.00 86.69 109 LEU A O 1
ATOM 887 N N . MET A 1 110 ? 4.206 0.439 0.964 1.00 89.31 110 MET A N 1
ATOM 888 C CA . MET A 1 110 ? 3.305 0.216 -0.176 1.00 89.31 110 MET A CA 1
ATOM 889 C C . MET A 1 110 ? 2.779 -1.222 -0.209 1.00 89.31 110 MET A C 1
ATOM 891 O O . MET A 1 110 ? 1.585 -1.439 -0.423 1.00 89.31 110 MET A O 1
ATOM 895 N N . ASN A 1 111 ? 3.635 -2.208 0.066 1.00 90.56 111 ASN A N 1
ATOM 896 C CA . ASN A 1 111 ? 3.219 -3.607 0.152 1.00 90.56 111 ASN A CA 1
ATOM 897 C C . ASN A 1 111 ? 2.234 -3.844 1.305 1.00 90.56 111 ASN A C 1
ATOM 899 O O . ASN A 1 111 ? 1.232 -4.537 1.119 1.00 90.56 111 ASN A O 1
ATOM 903 N N . LEU A 1 112 ? 2.475 -3.248 2.476 1.00 91.75 112 LEU A N 1
ATOM 904 C CA . LEU A 1 112 ? 1.563 -3.333 3.619 1.00 91.75 112 LEU A CA 1
ATOM 905 C C . LEU A 1 112 ? 0.198 -2.724 3.284 1.00 91.75 112 LEU A C 1
ATOM 907 O O . LEU A 1 112 ? -0.831 -3.366 3.494 1.00 91.75 112 LEU A O 1
ATOM 911 N N . PHE A 1 113 ? 0.174 -1.524 2.703 1.00 91.56 113 PHE A N 1
ATOM 912 C CA . PHE A 1 113 ? -1.057 -0.877 2.254 1.00 91.56 113 PHE A CA 1
ATOM 913 C C . PHE A 1 113 ? -1.810 -1.712 1.222 1.00 91.56 113 PHE A C 1
ATOM 915 O O . PHE A 1 113 ? -3.012 -1.935 1.361 1.00 91.56 113 PHE A O 1
ATOM 922 N N . TRP A 1 114 ? -1.113 -2.254 0.231 1.00 93.31 114 TRP A N 1
ATOM 923 C CA . TRP A 1 114 ? -1.724 -3.152 -0.739 1.00 93.31 114 TRP A CA 1
ATOM 924 C C . TRP A 1 114 ? -2.382 -4.371 -0.081 1.00 93.31 114 TRP A C 1
ATOM 926 O O . TRP A 1 114 ? -3.542 -4.664 -0.365 1.00 93.31 114 TRP A O 1
ATOM 936 N N . GLN A 1 115 ? -1.690 -5.043 0.844 1.00 94.69 115 GLN A N 1
ATOM 937 C CA . GLN A 1 115 ? -2.227 -6.206 1.559 1.00 94.69 115 GLN A CA 1
ATOM 938 C C . GLN A 1 115 ? -3.468 -5.849 2.384 1.00 94.69 115 GLN A C 1
ATOM 940 O O . GLN A 1 115 ? -4.492 -6.535 2.310 1.00 94.69 115 GLN A O 1
ATOM 945 N N . LEU A 1 116 ? -3.413 -4.743 3.131 1.00 93.81 116 LEU A N 1
ATOM 946 C CA . LEU A 1 116 ? -4.536 -4.240 3.924 1.00 93.81 116 LEU A CA 1
ATOM 947 C C . LEU A 1 116 ? -5.763 -3.929 3.053 1.00 93.81 116 LEU A C 1
ATOM 949 O O . LEU A 1 116 ? -6.890 -4.266 3.439 1.00 93.81 116 LEU A O 1
ATOM 953 N N . LYS A 1 117 ? -5.5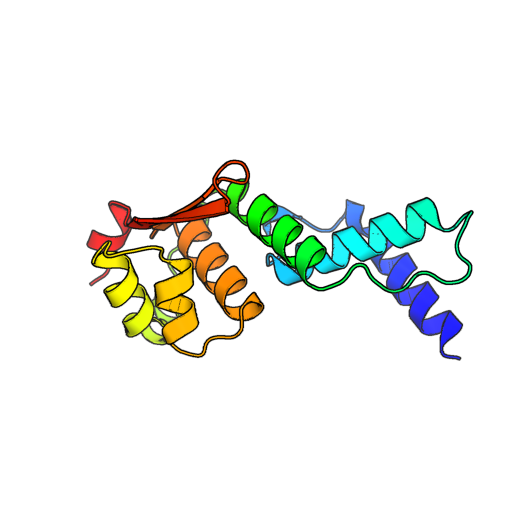49 -3.350 1.863 1.00 94.12 117 LYS A N 1
ATOM 954 C CA . LYS A 1 117 ? -6.605 -3.104 0.874 1.00 94.12 117 LYS A CA 1
ATOM 955 C C . LYS A 1 117 ? -7.146 -4.397 0.278 1.00 94.12 117 LYS A C 1
ATOM 957 O O . LYS A 1 117 ? -8.360 -4.580 0.240 1.00 94.12 117 LYS A O 1
ATOM 962 N N . LYS A 1 118 ? -6.277 -5.325 -0.128 1.00 94.12 118 LYS A N 1
ATOM 963 C CA . LYS A 1 118 ? -6.669 -6.614 -0.718 1.00 94.12 118 LYS A CA 1
ATOM 964 C C . LYS A 1 118 ? -7.505 -7.446 0.258 1.00 94.12 118 LYS A C 1
ATOM 966 O O . LYS A 1 118 ? -8.483 -8.075 -0.140 1.00 94.12 118 LYS A O 1
ATOM 971 N N . MET A 1 119 ? -7.176 -7.402 1.550 1.00 94.94 119 MET A N 1
ATOM 972 C CA . MET A 1 119 ? -7.975 -8.007 2.623 1.00 94.94 119 MET A CA 1
ATOM 973 C C . MET A 1 119 ? -9.266 -7.242 2.928 1.00 94.94 119 MET A C 1
ATOM 975 O O . MET A 1 119 ? -10.120 -7.753 3.653 1.00 94.94 119 MET A O 1
ATOM 979 N N . GLY A 1 120 ? -9.436 -6.036 2.391 1.00 94.25 120 GLY A N 1
ATOM 980 C CA . GLY A 1 120 ? -10.598 -5.182 2.599 1.00 94.25 120 GLY A CA 1
ATOM 981 C C . GLY A 1 120 ? -10.670 -4.575 3.993 1.00 94.25 120 GLY A C 1
ATOM 982 O O . GLY A 1 120 ? -11.767 -4.231 4.418 1.00 94.25 120 GLY A O 1
ATOM 983 N N . LEU A 1 121 ? -9.555 -4.480 4.722 1.00 94.00 121 LEU A N 1
ATOM 984 C CA . LEU A 1 121 ? -9.517 -3.892 6.070 1.00 94.00 121 LEU A CA 1
ATOM 985 C C . LEU A 1 121 ? -9.519 -2.368 6.015 1.00 94.00 121 LEU A C 1
ATOM 987 O O . LEU A 1 121 ? -10.158 -1.713 6.837 1.00 94.00 121 LEU A O 1
ATOM 991 N N . PHE A 1 122 ? -8.853 -1.825 5.001 1.00 92.75 122 PHE A N 1
ATOM 992 C CA . PHE A 1 122 ? -8.797 -0.402 4.719 1.00 92.75 122 PHE A CA 1
ATOM 993 C C . PHE A 1 122 ? -9.132 -0.154 3.250 1.00 92.75 122 PHE A C 1
ATOM 995 O O . PHE A 1 122 ? -8.758 -0.930 2.374 1.00 92.75 122 PHE A O 1
ATOM 1002 N N . ASP A 1 123 ? -9.834 0.938 2.983 1.00 91.88 123 ASP A N 1
ATOM 1003 C CA . ASP A 1 123 ? -9.889 1.544 1.662 1.00 91.88 123 ASP A CA 1
ATOM 1004 C C . ASP A 1 123 ? -8.684 2.474 1.525 1.00 91.88 123 ASP A C 1
ATOM 1006 O O . ASP A 1 123 ? -8.512 3.392 2.329 1.00 91.88 123 ASP A O 1
ATOM 1010 N N . ILE A 1 124 ? -7.823 2.184 0.551 1.00 91.06 124 ILE A N 1
ATOM 1011 C CA . ILE A 1 124 ? -6.554 2.884 0.353 1.00 91.06 124 ILE A CA 1
ATOM 1012 C C . ILE A 1 124 ? -6.525 3.451 -1.055 1.00 91.06 124 ILE A C 1
ATOM 1014 O O . ILE A 1 124 ? -6.693 2.712 -2.034 1.00 91.06 124 ILE A O 1
ATOM 1018 N N . ARG A 1 125 ? -6.349 4.770 -1.141 1.00 88.50 125 ARG A N 1
ATOM 1019 C CA . ARG A 1 125 ? -6.368 5.517 -2.398 1.00 88.50 125 ARG A CA 1
ATOM 1020 C C . ARG A 1 125 ? -5.358 6.649 -2.372 1.00 88.50 125 ARG A C 1
ATOM 1022 O O . ARG A 1 125 ? -5.245 7.343 -1.369 1.00 88.50 125 ARG A O 1
ATOM 1029 N N . TYR A 1 126 ? -4.685 6.864 -3.486 1.00 85.81 126 TYR A N 1
ATOM 1030 C CA . TYR A 1 126 ? -3.806 7.995 -3.720 1.00 85.81 126 TYR A CA 1
ATOM 1031 C C . TYR A 1 126 ? -4.437 8.921 -4.759 1.00 85.81 126 TYR A C 1
ATOM 1033 O O . TYR A 1 126 ? -4.770 8.479 -5.861 1.00 85.81 126 TYR A O 1
ATOM 1041 N N . ASP A 1 127 ? -4.633 10.186 -4.401 1.00 85.44 127 ASP A N 1
ATOM 1042 C CA . ASP A 1 127 ? -5.047 11.221 -5.343 1.00 85.44 127 ASP A CA 1
ATOM 1043 C C . ASP A 1 127 ? -3.795 11.872 -5.937 1.00 85.44 127 ASP A C 1
ATOM 1045 O O . ASP A 1 127 ? -3.110 12.646 -5.275 1.00 85.44 127 ASP A O 1
ATOM 1049 N N . PHE A 1 128 ? -3.507 11.563 -7.202 1.00 82.75 128 PHE A N 1
ATOM 1050 C CA . PHE A 1 128 ? -2.372 12.128 -7.936 1.00 82.75 128 PHE A CA 1
ATOM 1051 C C . PHE A 1 128 ? -2.507 13.633 -8.210 1.00 82.75 128 PHE A C 1
ATOM 1053 O O . PHE A 1 128 ? -1.523 14.278 -8.549 1.00 82.75 128 PHE A O 1
ATOM 1060 N N . THR A 1 129 ? -3.705 14.213 -8.085 1.00 85.31 129 THR A N 1
ATOM 1061 C CA . THR A 1 129 ? -3.927 15.650 -8.308 1.00 85.31 129 THR A CA 1
ATOM 1062 C C . THR A 1 129 ? -3.520 16.468 -7.088 1.00 85.31 129 THR A C 1
ATOM 1064 O O . THR A 1 129 ? -2.934 17.538 -7.229 1.00 85.31 129 THR A O 1
ATOM 1067 N N . SER A 1 130 ? -3.866 15.987 -5.893 1.00 84.38 130 SER A N 1
ATOM 1068 C CA . SER A 1 130 ? -3.515 16.619 -4.615 1.00 84.38 130 SER A CA 1
ATOM 1069 C C . SER A 1 130 ? -2.286 16.005 -3.948 1.00 84.38 130 SER A C 1
ATOM 1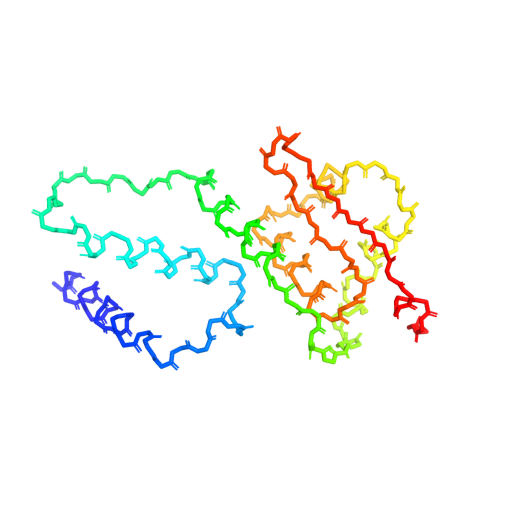071 O O . SER A 1 130 ? -1.908 16.456 -2.870 1.00 84.38 130 SER A O 1
ATOM 1073 N N . GLU A 1 131 ? -1.691 14.985 -4.569 1.00 82.75 131 GLU A N 1
ATOM 1074 C CA . GLU A 1 131 ? -0.563 14.197 -4.060 1.00 82.75 131 GLU A CA 1
ATOM 1075 C C . GLU A 1 131 ? -0.817 13.605 -2.660 1.00 82.75 131 GLU A C 1
ATOM 1077 O O . GLU A 1 131 ? 0.100 13.432 -1.855 1.00 82.75 131 GLU A O 1
ATOM 1082 N N . SER A 1 132 ? -2.076 13.273 -2.358 1.00 82.81 132 SER A N 1
ATOM 1083 C CA . SER A 1 132 ? -2.511 12.867 -1.018 1.00 82.81 132 SER A CA 1
ATOM 1084 C C . SER A 1 132 ? -2.891 11.392 -0.939 1.00 82.81 132 SER A C 1
ATOM 1086 O O . SER A 1 132 ? -3.663 10.877 -1.752 1.00 82.81 132 SER A O 1
ATOM 1088 N N . LEU A 1 133 ? -2.390 10.710 0.097 1.00 84.62 133 LEU A N 1
ATOM 1089 C CA . LEU A 1 133 ? -2.759 9.331 0.403 1.00 84.62 133 LEU A CA 1
ATOM 1090 C C . LEU A 1 133 ? -3.889 9.285 1.435 1.00 84.62 133 LEU A C 1
ATOM 1092 O O . LEU A 1 133 ? -3.753 9.764 2.558 1.00 84.62 133 LEU A O 1
ATOM 1096 N N . HIS A 1 134 ? -4.968 8.605 1.075 1.00 86.81 134 HIS A N 1
ATOM 1097 C CA . HIS A 1 134 ? -6.116 8.346 1.926 1.00 86.81 134 HIS A CA 1
ATOM 1098 C C . HIS A 1 134 ? -6.125 6.884 2.367 1.00 86.81 134 HIS A C 1
ATOM 1100 O O . HIS A 1 134 ? -6.154 5.982 1.529 1.00 86.81 134 HIS A O 1
ATOM 1106 N N . VAL A 1 135 ? -6.157 6.648 3.680 1.00 88.75 135 VAL A N 1
ATOM 1107 C CA . VAL A 1 135 ? -6.322 5.317 4.278 1.00 88.75 135 VAL A CA 1
ATOM 1108 C C . VAL A 1 135 ? -7.510 5.370 5.227 1.00 88.75 135 VAL A C 1
ATOM 1110 O O . VAL A 1 135 ? -7.468 6.030 6.258 1.00 88.75 135 VAL A O 1
ATOM 1113 N N . THR A 1 136 ? -8.604 4.706 4.862 1.00 88.62 136 THR A N 1
ATOM 1114 C CA . THR A 1 136 ? -9.860 4.745 5.623 1.00 88.62 136 THR A CA 1
ATOM 1115 C C . THR A 1 136 ? -10.227 3.346 6.111 1.00 88.62 136 THR A C 1
ATOM 1117 O O . THR A 1 136 ? -10.334 2.436 5.288 1.00 88.62 136 THR A O 1
ATOM 1120 N N . PRO A 1 137 ? -10.453 3.125 7.418 1.00 90.94 137 PRO A N 1
ATOM 1121 C CA . PRO A 1 137 ? -10.860 1.817 7.922 1.00 90.94 137 PRO A CA 1
ATOM 1122 C C . PRO A 1 137 ? -12.236 1.421 7.376 1.00 90.94 137 PRO A C 1
ATOM 1124 O O . PRO A 1 137 ? -13.167 2.228 7.340 1.00 90.94 137 PRO A O 1
ATOM 1127 N N . THR A 1 138 ? -12.392 0.159 6.979 1.00 91.88 138 THR A N 1
ATOM 1128 C CA . THR A 1 138 ? -13.682 -0.372 6.519 1.00 91.88 138 THR A CA 1
ATOM 1129 C C . THR A 1 138 ? -14.468 -1.005 7.671 1.00 91.88 138 T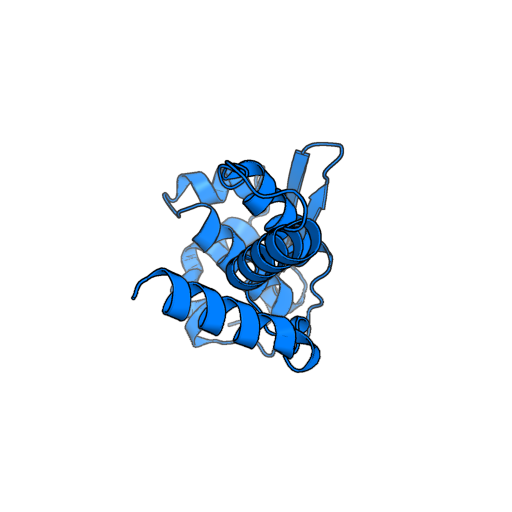HR A C 1
ATOM 1131 O O . THR A 1 138 ? -13.980 -1.179 8.790 1.00 91.88 138 THR A O 1
ATOM 1134 N N . SER A 1 139 ? -15.709 -1.418 7.401 1.00 89.56 139 SER A N 1
ATOM 1135 C CA . SER A 1 139 ? -16.503 -2.205 8.353 1.00 89.56 139 SER A CA 1
ATOM 1136 C C . SER A 1 139 ? -15.868 -3.555 8.705 1.00 89.56 139 SER A C 1
ATOM 1138 O O . SER A 1 139 ? -16.119 -4.059 9.797 1.00 89.56 139 SER A O 1
ATOM 1140 N N . LYS A 1 140 ? -15.030 -4.120 7.826 1.00 90.00 140 LYS A N 1
ATOM 1141 C CA . LYS A 1 140 ? -14.380 -5.425 8.014 1.00 90.00 140 LYS A CA 1
ATOM 1142 C C . LYS A 1 140 ? -13.288 -5.388 9.082 1.00 90.00 140 LYS A C 1
ATOM 1144 O O . LYS A 1 140 ? -13.056 -6.389 9.752 1.00 90.00 140 LYS A O 1
ATOM 1149 N N . LEU A 1 141 ? -12.663 -4.230 9.299 1.00 86.81 141 LEU A N 1
ATOM 1150 C CA . LEU A 1 141 ? -11.692 -4.058 10.379 1.00 86.81 141 LEU A CA 1
ATOM 1151 C C . LEU A 1 141 ? -12.331 -4.273 11.761 1.00 86.81 141 LEU A C 1
ATOM 1153 O O . LEU A 1 141 ? -11.725 -4.874 12.635 1.00 86.81 141 LEU A O 1
ATOM 1157 N N . LYS A 1 142 ? -13.591 -3.851 11.937 1.00 76.50 142 LYS A N 1
ATOM 1158 C CA . LYS A 1 142 ? -14.335 -3.981 13.205 1.00 76.50 142 LYS A CA 1
ATOM 1159 C C . LYS A 1 142 ? -14.739 -5.416 13.547 1.00 76.50 142 LYS A C 1
ATOM 1161 O O . LYS A 1 142 ? -15.271 -5.646 14.625 1.00 76.50 142 LYS A O 1
ATOM 1166 N N . THR A 1 143 ? -14.580 -6.343 12.606 1.00 73.94 143 THR A N 1
ATOM 1167 C CA . THR A 1 143 ? -14.944 -7.757 12.773 1.00 73.94 143 THR A CA 1
ATOM 1168 C C . THR A 1 143 ? -13.742 -8.645 13.075 1.00 73.94 143 THR A C 1
ATOM 1170 O O . THR A 1 143 ? -13.881 -9.864 13.073 1.00 73.94 143 THR A O 1
ATOM 1173 N N . ILE A 1 144 ? -12.564 -8.048 13.264 1.00 71.06 144 ILE A N 1
ATOM 1174 C CA . ILE A 1 144 ? -11.353 -8.752 13.669 1.00 71.06 144 ILE A CA 1
ATOM 1175 C C . ILE A 1 144 ? -11.208 -8.567 15.181 1.00 71.06 144 ILE A C 1
ATOM 1177 O O . ILE A 1 144 ? -11.150 -7.428 15.643 1.00 71.06 144 ILE A O 1
ATOM 1181 N N . ASP A 1 145 ? -11.224 -9.686 15.908 1.00 57.25 145 ASP A N 1
ATOM 1182 C CA . ASP A 1 145 ? -11.089 -9.772 17.371 1.00 57.25 145 ASP A CA 1
ATOM 1183 C C . ASP A 1 145 ? -9.621 -9.745 17.826 1.00 57.25 145 ASP A C 1
ATOM 1185 O O . ASP A 1 145 ? -8.787 -10.424 17.178 1.00 57.25 145 ASP A O 1
#

Radius of gyration: 17.54 Å; chains: 1; bounding box: 45×33×48 Å

Foldseek 3Di:
DVVVVLVVVLVVLVVCVPPPLLPDQLQRNLVSVQSVVCVVPVVPDDDDDRPDPVSSLVSLQVVLQVHAQADADDPVLCVVCVVLLVQLAVVDDQSLVVVVVVVDDPSVVSRNSSNCRNNVQWDWHADPVVRGIDTYGDPVVVVRD

Secondary structure (DSSP, 8-state):
-HHHHHHHHHHHHHTGGGS-GGGS-HHHHHHHHHHHHHHHTGGG-SS-PPPPHHHHHHHHHHHHHH----SPP-HHHHHHTHHHHHHHHT--S-HHHHHHTTT--HHHHHHHHHHHHHTTSEEEEEETTTTEEEEEE-TTGGG--

pLDDT: mean 74.72, std 17.05, range [36.66, 94.94]